Protein AF-A0A2E9R6E8-F1 (afdb_monomer)

Solvent-accessible surface area (backbone atoms only — not comparable to full-atom values): 7746 Å² total; per-residue (Å²): 133,57,71,68,60,50,52,52,42,53,53,53,45,55,60,54,50,73,73,53,78,76,81,82,74,65,83,86,72,73,84,59,91,57,54,76,45,55,70,72,52,52,56,51,43,60,73,76,68,47,39,70,70,55,44,74,80,50,58,68,67,56,31,67,75,64,51,44,46,54,36,36,72,41,80,89,77,51,30,37,33,30,39,29,60,45,94,65,96,79,54,75,76,34,44,21,29,45,36,34,42,32,87,94,48,83,45,74,49,76,43,34,35,47,35,40,63,55,55,52,50,47,50,69,54,46,51,81,74,72,113

Mean predicted aligned error: 8.94 Å

Nearest PDB structures (foldseek):
  4nnd-assembly2_B  TM=5.439E-01  e=3.828E+00  Homo sapiens
  5yje-assembly1_B  TM=6.282E-01  e=8.103E+00  Homo sapiens
  5yje-assembly1_C  TM=5.376E-01  e=9.774E+00  Homo sapiens
  7wzg-assembly1_A  TM=3.671E-01  e=4.915E+00  Streptomyces sp.
  2cr9-assembly1_A  TM=3.385E-01  e=5.929E+00  Homo sapiens

pLDDT: mean 71.44, std 14.68, range [39.06, 93.38]

Radius of gyration: 14.61 Å; Cα contacts (8 Å, |Δi|>4): 190; chains: 1; bounding box: 37×34×41 Å

Secondary structure (DSSP, 8-state):
--HHHHHHHHHHHHHHHHTSPPP---TTS--S--EEE-HHHHHHHHHHT--GGGGGGS-HHHHHHHT-EEEEEETTTTEEEEEEE-S-TT-TTPEEEEEEEETTEEEE--EEEEEHHHHHHHHHHHGGGT-

Foldseek 3Di:
DDPVLLVQLLVLLVVQLVPDDWDDDDPVVPPDPADEDRSVVVSVCSVPPFDPVCQVVDDLVVCVVQLKDWGDQDPVQRKIWIWGFDPPPDDQFTWIWIWIDRPVDTDTDRYTYGGSSSSVSSSVRVVVSVD

Structure (mmCIF, N/CA/C/O backbone):
data_AF-A0A2E9R6E8-F1
#
_entry.id   AF-A0A2E9R6E8-F1
#
loop_
_atom_site.group_PDB
_atom_site.id
_atom_site.type_symbol
_atom_site.label_atom_id
_atom_site.label_alt_id
_atom_site.label_comp_id
_atom_site.label_asym_id
_atom_site.label_entity_id
_atom_site.label_seq_id
_atom_site.pdbx_PDB_ins_code
_atom_site.Cartn_x
_atom_site.Cartn_y
_atom_site.Cartn_z
_atom_site.occupancy
_atom_site.B_iso_or_equiv
_atom_site.auth_seq_id
_atom_site.auth_comp_id
_atom_site.auth_asym_id
_atom_site.auth_atom_id
_atom_site.pdbx_PDB_model_num
ATOM 1 N N . MET A 1 1 ? -5.298 9.639 10.614 1.00 76.25 1 MET A N 1
ATOM 2 C CA . MET A 1 1 ? -3.925 10.166 10.442 1.00 76.25 1 MET A CA 1
ATOM 3 C C . MET A 1 1 ? -4.046 11.646 10.118 1.00 76.25 1 MET A C 1
ATOM 5 O O . MET A 1 1 ? -4.995 11.977 9.425 1.00 76.25 1 MET A O 1
ATOM 9 N N . ASP A 1 2 ? -3.188 12.519 10.650 1.00 82.75 2 ASP A N 1
ATOM 10 C CA . ASP A 1 2 ? -3.193 13.938 10.258 1.00 82.75 2 ASP A CA 1
ATOM 11 C C . ASP A 1 2 ? -2.382 14.181 8.969 1.00 82.75 2 ASP A C 1
ATOM 13 O O . ASP A 1 2 ? -1.531 13.369 8.590 1.00 82.75 2 ASP A O 1
ATOM 17 N N . ASP A 1 3 ? -2.657 15.304 8.301 1.00 81.56 3 ASP A N 1
ATOM 18 C CA . ASP A 1 3 ? -2.058 15.664 7.008 1.00 81.56 3 ASP A CA 1
ATOM 19 C C . ASP A 1 3 ? -0.528 15.824 7.082 1.00 81.56 3 ASP A C 1
ATOM 21 O O . ASP A 1 3 ? 0.184 15.534 6.118 1.00 81.56 3 ASP A O 1
ATOM 25 N N . GLU A 1 4 ? 0.008 16.249 8.231 1.00 86.88 4 GLU A N 1
ATOM 26 C CA . GLU A 1 4 ? 1.450 16.430 8.433 1.00 86.88 4 GLU A CA 1
ATOM 27 C C . GLU A 1 4 ? 2.175 15.076 8.496 1.00 86.88 4 GLU A C 1
ATOM 29 O O . GLU A 1 4 ? 3.242 14.889 7.895 1.00 86.88 4 GLU A O 1
ATOM 34 N N . LYS A 1 5 ? 1.580 14.093 9.181 1.00 87.12 5 LYS A N 1
ATOM 35 C CA . LYS A 1 5 ? 2.076 12.716 9.248 1.00 87.12 5 LYS A CA 1
ATOM 36 C C . LYS A 1 5 ? 2.007 12.042 7.881 1.00 87.12 5 LYS A C 1
ATOM 38 O O . LYS A 1 5 ? 2.997 11.429 7.475 1.00 87.12 5 LYS A O 1
ATOM 43 N N . LEU A 1 6 ? 0.911 12.233 7.144 1.00 86.75 6 LEU A N 1
ATOM 44 C CA . LEU A 1 6 ? 0.768 11.726 5.779 1.00 86.75 6 LEU A CA 1
ATOM 45 C C . LEU A 1 6 ? 1.837 12.320 4.848 1.00 86.75 6 LEU A C 1
ATOM 47 O O . LEU A 1 6 ? 2.558 11.577 4.182 1.00 86.75 6 LEU A O 1
ATOM 51 N N . ALA A 1 7 ? 2.036 13.641 4.864 1.00 88.69 7 ALA A N 1
ATOM 52 C CA . ALA A 1 7 ? 3.062 14.297 4.051 1.00 88.69 7 ALA A CA 1
ATOM 53 C C . ALA A 1 7 ? 4.480 13.762 4.340 1.00 88.69 7 ALA A C 1
ATOM 55 O O . ALA A 1 7 ? 5.270 13.538 3.415 1.00 88.69 7 ALA A O 1
ATOM 56 N N . ARG A 1 8 ? 4.799 13.502 5.616 1.00 90.62 8 ARG A N 1
ATOM 57 C CA . ARG A 1 8 ? 6.076 12.902 6.037 1.00 90.62 8 ARG A CA 1
ATOM 58 C C . ARG A 1 8 ? 6.238 11.462 5.543 1.00 90.62 8 ARG A C 1
ATOM 60 O O . ARG A 1 8 ? 7.319 11.126 5.053 1.00 90.62 8 ARG A O 1
ATOM 67 N N . ILE A 1 9 ? 5.200 10.630 5.642 1.00 90.38 9 ILE A N 1
ATOM 68 C CA . ILE A 1 9 ? 5.190 9.261 5.095 1.00 90.38 9 ILE A CA 1
ATOM 69 C C . ILE A 1 9 ? 5.461 9.302 3.590 1.00 90.38 9 ILE A C 1
ATOM 71 O O . ILE A 1 9 ? 6.394 8.661 3.110 1.00 90.38 9 ILE A O 1
ATOM 75 N N . LEU A 1 10 ? 4.713 10.121 2.850 1.00 90.75 10 LEU A N 1
ATOM 76 C CA . LEU A 1 10 ? 4.836 10.226 1.395 1.00 90.75 10 LEU A CA 1
ATOM 77 C C . LEU A 1 10 ? 6.226 10.713 0.971 1.00 90.75 10 LEU A C 1
ATOM 79 O O . LEU A 1 10 ? 6.791 10.210 0.001 1.00 90.75 10 LEU A O 1
ATOM 83 N N . ALA A 1 11 ? 6.822 11.653 1.711 1.00 91.56 11 ALA A N 1
ATOM 84 C CA . ALA A 1 11 ? 8.197 12.089 1.472 1.00 91.56 11 ALA A CA 1
ATOM 85 C C . ALA A 1 11 ? 9.213 10.947 1.664 1.00 91.56 11 ALA A C 1
ATOM 87 O O . ALA A 1 11 ? 10.086 10.758 0.814 1.00 91.56 11 ALA A O 1
ATOM 88 N N . LYS A 1 12 ? 9.082 10.151 2.735 1.00 93.38 12 LYS A N 1
ATOM 89 C CA . LYS A 1 12 ? 9.936 8.974 2.981 1.00 93.38 12 LYS A CA 1
ATOM 90 C C . LYS A 1 12 ? 9.770 7.915 1.884 1.00 93.38 12 LYS A C 1
ATOM 92 O O . LYS A 1 12 ? 10.770 7.385 1.398 1.00 93.38 12 LYS A O 1
ATOM 97 N N . LEU A 1 13 ? 8.535 7.649 1.457 1.00 90.56 13 LEU A N 1
ATOM 98 C CA . LEU A 1 13 ? 8.241 6.691 0.388 1.00 90.56 13 LEU A CA 1
ATOM 99 C C . LEU A 1 13 ? 8.828 7.128 -0.952 1.00 90.56 13 LEU A C 1
ATOM 101 O O . LEU A 1 13 ? 9.472 6.318 -1.609 1.00 90.56 13 LEU A O 1
ATOM 105 N N . ARG A 1 14 ? 8.706 8.410 -1.32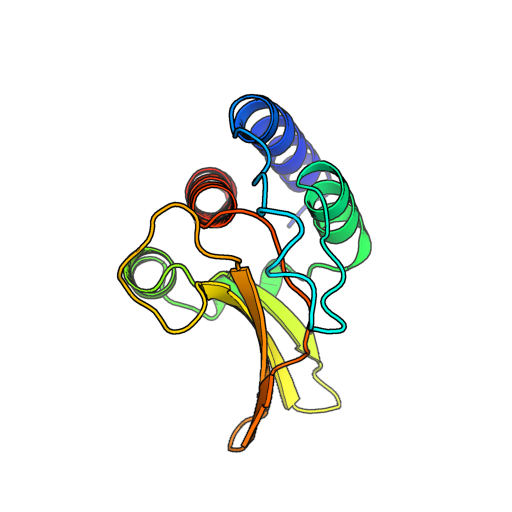6 1.00 90.00 14 ARG A N 1
ATOM 106 C CA . ARG A 1 14 ? 9.324 8.950 -2.553 1.00 90.00 14 ARG A CA 1
ATOM 107 C C . ARG A 1 14 ? 10.830 8.682 -2.602 1.00 90.00 14 ARG A C 1
ATOM 109 O O . ARG A 1 14 ? 11.344 8.278 -3.641 1.00 90.00 14 ARG A O 1
ATOM 116 N N . VAL A 1 15 ? 11.530 8.865 -1.479 1.00 90.50 15 VAL A N 1
ATOM 117 C CA . VAL A 1 15 ? 12.972 8.577 -1.381 1.00 90.50 15 VAL A CA 1
ATOM 118 C C . VAL A 1 15 ? 13.251 7.080 -1.519 1.00 90.50 15 VAL A C 1
A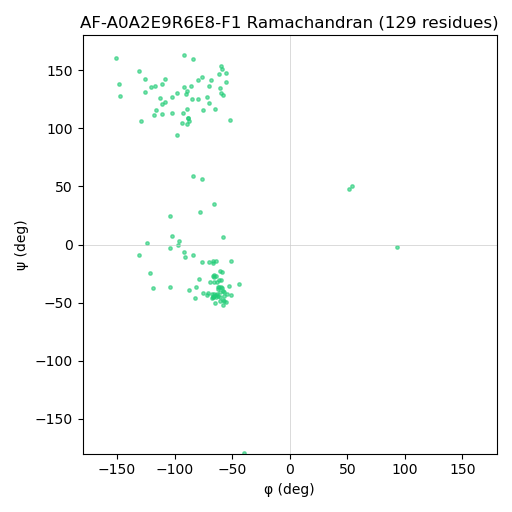TOM 120 O O . VAL A 1 15 ? 14.150 6.698 -2.265 1.00 90.50 15 VAL A O 1
ATOM 123 N N . ARG A 1 16 ? 12.486 6.222 -0.832 1.00 87.50 16 ARG A N 1
ATOM 124 C CA . ARG A 1 16 ? 12.667 4.761 -0.905 1.00 87.50 16 ARG A CA 1
ATOM 125 C C . ARG A 1 16 ? 12.390 4.237 -2.314 1.00 87.50 16 ARG A C 1
ATOM 127 O O . ARG A 1 16 ? 13.208 3.497 -2.853 1.00 87.50 16 ARG A O 1
ATOM 134 N N . PHE A 1 17 ? 11.305 4.676 -2.943 1.00 85.62 17 PHE A N 1
ATOM 135 C CA . PHE A 1 17 ? 10.908 4.233 -4.280 1.00 85.62 17 PHE A CA 1
ATOM 136 C C . PHE A 1 17 ? 11.902 4.653 -5.360 1.00 85.62 17 PHE A C 1
ATOM 138 O O . PHE A 1 17 ? 12.125 3.888 -6.288 1.00 85.62 17 PHE A O 1
ATOM 145 N N . ALA A 1 18 ? 12.574 5.799 -5.212 1.00 83.50 18 ALA A N 1
ATOM 146 C CA . ALA A 1 18 ? 13.625 6.215 -6.144 1.00 83.50 18 ALA A CA 1
ATOM 147 C C . ALA A 1 18 ? 14.807 5.227 -6.219 1.00 83.50 18 ALA A C 1
ATOM 149 O O . ALA A 1 18 ? 15.535 5.219 -7.208 1.00 83.50 18 ALA A O 1
ATOM 150 N N . SER A 1 19 ? 15.008 4.403 -5.182 1.00 81.31 19 SER A N 1
ATOM 151 C CA . SER A 1 19 ? 16.036 3.351 -5.158 1.00 81.31 19 SER A CA 1
ATOM 152 C C . SER A 1 19 ? 15.554 1.983 -5.645 1.00 81.31 19 SER A C 1
ATOM 154 O O . SER A 1 19 ? 16.367 1.068 -5.781 1.00 81.31 19 SER A O 1
ATOM 156 N N . ILE A 1 20 ? 14.255 1.826 -5.909 1.00 77.19 20 ILE A N 1
ATOM 157 C CA . ILE A 1 20 ? 13.682 0.572 -6.392 1.00 77.19 20 ILE A CA 1
ATOM 158 C C . ILE A 1 20 ? 13.736 0.594 -7.915 1.00 77.19 20 ILE A C 1
ATOM 160 O O . ILE A 1 20 ? 13.112 1.434 -8.562 1.00 77.19 20 ILE A O 1
ATOM 164 N N . MET A 1 21 ? 14.505 -0.333 -8.488 1.00 68.62 21 MET A N 1
ATOM 165 C CA . MET A 1 21 ? 14.576 -0.492 -9.938 1.00 68.62 21 MET A CA 1
ATOM 166 C C . MET A 1 21 ? 13.176 -0.822 -10.477 1.00 68.62 21 MET A C 1
ATOM 168 O O . MET A 1 21 ? 12.530 -1.733 -9.948 1.00 68.62 21 MET A O 1
ATOM 172 N N . PRO A 1 22 ? 12.693 -0.116 -11.516 1.00 65.19 22 PRO A N 1
ATOM 173 C CA . PRO A 1 22 ? 11.455 -0.487 -12.184 1.00 65.19 22 PRO A CA 1
ATOM 174 C C . PRO A 1 22 ? 11.528 -1.941 -12.657 1.00 65.19 22 PRO A C 1
ATOM 176 O O . PRO A 1 22 ? 12.563 -2.381 -13.158 1.00 65.19 22 PRO A O 1
ATOM 179 N N . MET A 1 23 ? 10.435 -2.691 -12.514 1.00 63.47 23 MET A N 1
ATOM 180 C CA . MET A 1 23 ? 10.357 -4.023 -13.109 1.00 63.47 23 MET A CA 1
ATOM 181 C C . MET A 1 23 ? 10.390 -3.903 -14.633 1.00 63.47 23 MET A C 1
ATOM 183 O O . MET A 1 23 ? 9.472 -3.351 -15.238 1.00 63.47 23 MET A O 1
ATOM 187 N N . GLU A 1 24 ? 11.427 -4.458 -15.254 1.00 54.44 24 GLU A N 1
ATOM 188 C CA . GLU A 1 24 ? 11.447 -4.713 -16.690 1.00 54.44 24 GLU A CA 1
ATOM 189 C C . GLU A 1 24 ? 10.852 -6.102 -16.935 1.00 54.44 24 GLU A C 1
ATOM 191 O O . GLU A 1 24 ? 11.457 -7.116 -16.593 1.00 54.44 24 GLU A O 1
ATOM 196 N N . LEU A 1 25 ? 9.649 -6.167 -17.506 1.00 53.09 25 LEU A N 1
ATOM 197 C CA . LEU A 1 25 ? 9.114 -7.429 -18.012 1.00 53.09 25 LEU A CA 1
ATOM 198 C C . LEU A 1 25 ? 9.544 -7.615 -19.462 1.00 53.09 25 LEU A C 1
ATOM 200 O O . LEU A 1 25 ? 9.403 -6.713 -20.294 1.00 53.09 25 LEU A O 1
ATOM 204 N N . GLU A 1 26 ? 10.046 -8.806 -19.778 1.00 48.22 26 GLU A N 1
ATOM 205 C CA . GLU A 1 26 ? 10.326 -9.182 -21.157 1.00 48.22 26 GLU A CA 1
ATOM 206 C C . GLU A 1 26 ? 9.035 -9.071 -21.980 1.00 48.22 26 GLU A C 1
ATOM 208 O O . GLU A 1 26 ? 7.993 -9.623 -21.621 1.00 48.22 26 GLU A O 1
ATOM 213 N N . ARG A 1 27 ? 9.106 -8.361 -23.115 1.00 43.44 27 ARG A N 1
ATOM 214 C CA . ARG A 1 27 ? 7.976 -8.054 -24.018 1.00 43.44 27 ARG A CA 1
ATOM 215 C C . ARG A 1 27 ? 7.124 -9.267 -24.441 1.00 43.44 27 ARG A C 1
ATOM 217 O O . ARG A 1 27 ? 6.040 -9.062 -24.973 1.00 43.44 27 ARG A O 1
ATOM 224 N N . GLY A 1 28 ? 7.594 -10.497 -24.225 1.00 47.19 28 GLY A N 1
ATOM 225 C CA . GLY A 1 28 ? 6.875 -11.743 -24.512 1.00 47.19 28 GLY A CA 1
ATOM 226 C C . GLY A 1 28 ? 5.899 -12.223 -23.427 1.00 47.19 28 GLY A C 1
ATOM 227 O O . GLY A 1 28 ? 5.148 -13.149 -23.700 1.00 47.19 28 GLY A O 1
ATOM 228 N N . GLN A 1 29 ? 5.877 -11.625 -22.228 1.00 47.00 29 GLN A N 1
ATOM 229 C CA . GLN A 1 29 ? 4.937 -11.994 -21.147 1.00 47.00 29 GLN A CA 1
ATOM 230 C C . GLN A 1 29 ? 3.691 -11.090 -21.067 1.00 47.00 29 GLN A C 1
ATOM 232 O O . GLN A 1 29 ? 2.804 -11.305 -20.241 1.00 47.00 29 GLN A O 1
ATOM 237 N N . ILE A 1 30 ? 3.590 -10.093 -21.950 1.00 47.62 30 ILE A N 1
ATOM 238 C CA . ILE A 1 30 ? 2.455 -9.164 -22.041 1.00 47.62 30 ILE A CA 1
ATOM 239 C C . ILE A 1 30 ? 1.342 -9.801 -22.896 1.00 47.62 30 ILE A C 1
ATOM 241 O O . ILE A 1 30 ? 0.961 -9.281 -23.938 1.00 47.62 30 ILE A O 1
ATOM 245 N N . GLU A 1 31 ? 0.839 -10.969 -22.494 1.00 45.94 31 GLU A N 1
ATOM 246 C CA . GLU A 1 31 ? -0.384 -11.559 -23.081 1.00 45.94 31 GLU A CA 1
ATOM 247 C C . GLU A 1 31 ? -1.640 -11.243 -22.262 1.00 45.94 31 GLU A C 1
ATOM 249 O O . GLU A 1 31 ? -2.742 -11.686 -22.576 1.00 45.94 31 GLU A O 1
ATOM 254 N N . SER A 1 32 ? -1.502 -10.460 -21.200 1.00 48.00 32 SER A N 1
ATOM 255 C CA . SER A 1 32 ? -2.564 -10.248 -20.233 1.00 48.00 32 SER A CA 1
ATOM 256 C C . SER A 1 32 ? -2.854 -8.760 -20.055 1.00 48.00 32 SER A C 1
ATOM 258 O O . SER A 1 32 ? -1.943 -7.940 -20.110 1.00 48.00 32 SER A O 1
ATOM 260 N N . ASN A 1 33 ? -4.136 -8.412 -19.894 1.00 48.66 33 ASN A N 1
ATOM 261 C CA . ASN A 1 33 ? -4.697 -7.051 -19.777 1.00 48.66 33 ASN A CA 1
ATOM 262 C C . ASN A 1 33 ? -4.253 -6.301 -18.501 1.00 48.66 33 ASN A C 1
ATOM 264 O O . ASN A 1 33 ? -5.024 -5.578 -17.874 1.00 48.66 33 ASN A O 1
ATOM 268 N N . HIS A 1 34 ? -3.024 -6.522 -18.066 1.00 51.56 34 HIS A N 1
ATOM 269 C CA . HIS A 1 34 ? -2.487 -6.067 -16.807 1.00 51.56 34 HIS A CA 1
ATOM 270 C C . HIS A 1 34 ? -1.902 -4.673 -16.988 1.00 51.56 34 HIS A C 1
ATOM 272 O O . HIS A 1 34 ? -0.887 -4.470 -17.656 1.00 51.56 34 HIS A O 1
ATOM 278 N N . HIS A 1 35 ? -2.592 -3.691 -16.415 1.00 53.22 35 HIS A N 1
ATOM 279 C CA . HIS A 1 35 ? -2.117 -2.319 -16.357 1.00 53.22 35 HIS A CA 1
ATOM 280 C C . HIS A 1 35 ? -1.028 -2.215 -15.289 1.00 53.22 35 HIS A C 1
ATOM 282 O O . HIS A 1 35 ? -1.303 -2.417 -14.107 1.00 53.22 35 HIS A O 1
ATOM 288 N N . PHE A 1 36 ? 0.196 -1.901 -15.718 1.00 59.84 36 PHE A N 1
ATOM 289 C CA . PHE A 1 36 ? 1.317 -1.636 -14.822 1.00 59.84 36 PHE A CA 1
ATOM 290 C C . PHE A 1 36 ? 1.227 -0.222 -14.264 1.00 59.84 36 PHE A C 1
ATOM 292 O O . PHE A 1 36 ? 1.174 0.754 -15.018 1.00 59.84 36 PHE A O 1
ATOM 299 N N . VAL A 1 37 ? 1.240 -0.123 -12.939 1.00 64.06 37 VAL A N 1
ATOM 300 C CA . VAL A 1 37 ? 1.256 1.145 -12.210 1.00 64.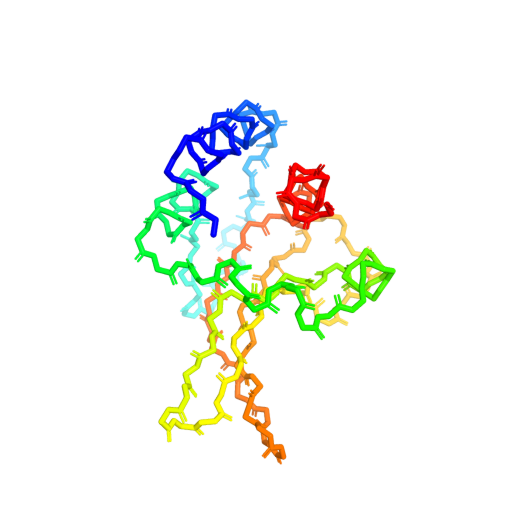06 37 VAL A CA 1
ATOM 301 C C . VAL A 1 37 ? 2.685 1.394 -11.713 1.00 64.06 37 VAL A C 1
ATOM 303 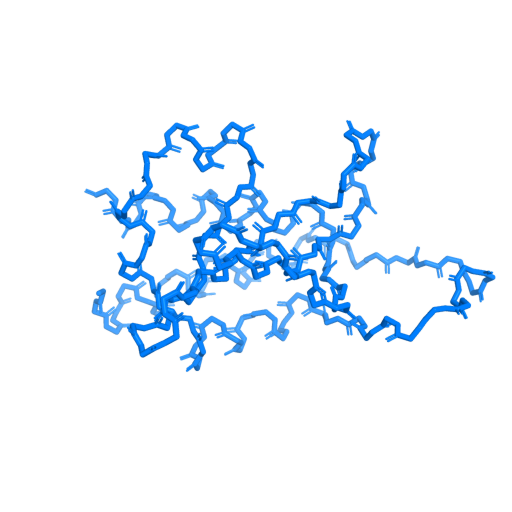O O . VAL A 1 37 ? 3.167 0.632 -10.879 1.00 64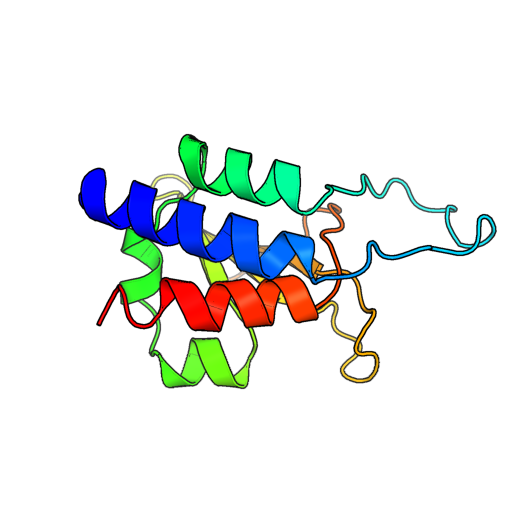.06 37 VAL A O 1
ATOM 306 N N . PRO A 1 38 ? 3.392 2.419 -12.215 1.00 67.12 38 PRO A N 1
ATOM 307 C CA . PRO A 1 38 ? 4.713 2.792 -11.714 1.00 67.12 38 PRO A CA 1
ATOM 308 C C . PRO A 1 38 ? 4.707 3.169 -10.217 1.00 67.12 38 PRO A C 1
ATOM 310 O O . PRO A 1 38 ? 3.683 3.663 -9.729 1.00 67.12 38 PRO A O 1
ATOM 313 N N . PRO A 1 39 ? 5.828 3.020 -9.478 1.00 73.38 39 PRO A N 1
ATOM 314 C CA . PRO A 1 39 ? 5.900 3.379 -8.055 1.00 73.38 39 PRO A CA 1
ATOM 315 C C . PRO A 1 39 ? 5.442 4.815 -7.746 1.00 73.38 39 PRO A C 1
ATOM 317 O O . PRO A 1 39 ? 4.797 5.075 -6.732 1.00 73.38 39 PRO A O 1
ATOM 320 N N . GLU A 1 40 ? 5.717 5.767 -8.635 1.00 70.25 40 GLU A N 1
ATOM 321 C CA . GLU A 1 40 ? 5.292 7.162 -8.503 1.00 70.25 40 GLU A CA 1
ATOM 322 C C . GLU A 1 40 ? 3.769 7.351 -8.564 1.00 70.25 40 GLU A C 1
ATOM 324 O O . GLU A 1 40 ? 3.245 8.304 -7.986 1.00 70.25 40 GLU A O 1
ATOM 329 N N . HIS A 1 41 ? 3.043 6.454 -9.231 1.00 73.88 41 HIS A N 1
ATOM 330 C CA . HIS A 1 41 ? 1.582 6.471 -9.246 1.00 73.88 41 HIS A CA 1
ATOM 331 C C . HIS A 1 41 ? 1.003 5.879 -7.959 1.00 73.88 41 HIS A C 1
ATOM 333 O O . HIS A 1 41 ? -0.027 6.367 -7.503 1.00 73.88 41 HIS A O 1
ATOM 339 N N . ILE A 1 42 ? 1.697 4.934 -7.314 1.00 76.06 42 ILE A N 1
ATOM 340 C CA . ILE A 1 42 ? 1.321 4.442 -5.978 1.00 76.06 42 ILE A CA 1
ATOM 341 C C . ILE A 1 42 ? 1.349 5.593 -4.969 1.00 76.06 42 ILE A C 1
ATOM 343 O O . ILE A 1 42 ? 0.421 5.732 -4.184 1.00 76.06 42 ILE A O 1
ATOM 347 N N . ILE A 1 43 ? 2.347 6.484 -5.038 1.00 79.94 43 ILE A N 1
ATOM 348 C CA . ILE A 1 43 ? 2.387 7.688 -4.187 1.00 79.94 43 ILE A CA 1
ATOM 349 C C . ILE A 1 43 ? 1.135 8.555 -4.366 1.00 79.94 43 ILE A C 1
ATOM 351 O O . ILE A 1 43 ? 0.609 9.059 -3.382 1.00 79.94 43 ILE A O 1
ATOM 355 N N . ARG A 1 44 ? 0.647 8.720 -5.603 1.00 78.50 44 ARG A N 1
ATOM 356 C CA . ARG A 1 44 ? -0.582 9.487 -5.864 1.00 78.50 44 ARG A CA 1
ATOM 357 C C . ARG A 1 44 ? -1.814 8.782 -5.309 1.00 78.50 44 ARG A C 1
ATOM 359 O O . ARG A 1 44 ? -2.636 9.432 -4.684 1.00 78.50 44 ARG A O 1
ATOM 366 N N . MET A 1 45 ? -1.904 7.464 -5.480 1.00 77.19 45 MET A N 1
ATOM 367 C CA . MET A 1 45 ? -2.998 6.669 -4.911 1.00 77.19 45 MET A CA 1
ATOM 368 C C . MET A 1 45 ? -3.010 6.738 -3.379 1.00 77.19 45 MET A C 1
ATOM 370 O O . MET A 1 45 ? -4.075 6.820 -2.779 1.00 77.19 45 MET A O 1
ATOM 374 N N . LEU A 1 46 ? -1.833 6.767 -2.745 1.00 79.31 46 LEU A N 1
ATOM 375 C CA . LEU A 1 46 ? -1.704 6.964 -1.300 1.00 79.31 46 LEU A CA 1
ATOM 376 C C . LEU A 1 46 ? -2.198 8.345 -0.833 1.00 79.31 46 LEU A C 1
ATOM 378 O O . LEU A 1 46 ? -2.592 8.485 0.320 1.00 79.31 46 LEU A O 1
ATOM 382 N N . GLU A 1 47 ? -2.156 9.360 -1.701 1.00 79.44 47 GLU A N 1
ATOM 383 C CA . GLU A 1 47 ? -2.641 10.715 -1.410 1.00 79.44 47 GLU A CA 1
ATOM 384 C C . GLU A 1 47 ? -4.162 10.853 -1.563 1.00 79.44 47 GLU A C 1
ATOM 386 O O . GLU A 1 47 ? -4.766 11.606 -0.800 1.00 79.44 47 GLU A O 1
ATOM 391 N N . SER A 1 48 ? -4.778 10.177 -2.541 1.00 73.69 48 SER A N 1
ATOM 392 C CA . SER A 1 48 ? -6.197 10.366 -2.885 1.00 73.69 48 SER A CA 1
ATOM 393 C C . SER A 1 48 ? -7.135 9.265 -2.408 1.00 73.69 48 SER A C 1
ATOM 395 O O . SER A 1 48 ? -8.270 9.566 -2.047 1.00 73.69 48 SER A O 1
ATOM 397 N N . ASP A 1 49 ? -6.685 8.011 -2.428 1.00 71.12 49 ASP A N 1
ATOM 398 C CA . ASP A 1 49 ? -7.586 6.852 -2.455 1.00 71.12 49 ASP A CA 1
ATOM 399 C C . ASP A 1 49 ? -7.347 5.867 -1.303 1.00 71.12 49 ASP A C 1
ATOM 401 O O . ASP A 1 49 ? -8.003 4.834 -1.236 1.00 71.12 49 ASP A O 1
ATOM 405 N N . PHE A 1 50 ? -6.404 6.150 -0.402 1.00 75.75 50 PHE A N 1
ATOM 406 C CA . PHE A 1 50 ? -6.022 5.240 0.678 1.00 75.75 50 PHE A CA 1
ATOM 407 C C . PHE A 1 50 ? -6.621 5.641 2.020 1.00 75.75 50 PHE A C 1
ATOM 409 O O . PHE A 1 50 ? -6.390 6.744 2.521 1.00 75.75 50 PHE A O 1
ATOM 416 N N . ASP A 1 51 ? -7.292 4.692 2.661 1.00 78.94 51 ASP A N 1
ATOM 417 C CA . ASP A 1 51 ? -7.728 4.815 4.042 1.00 78.94 51 ASP A CA 1
ATOM 418 C C . ASP A 1 51 ? -6.749 4.107 4.988 1.00 78.94 51 ASP A C 1
ATOM 420 O O . ASP A 1 51 ? -6.840 2.913 5.285 1.00 78.94 51 ASP A O 1
ATOM 424 N N . PHE A 1 52 ? -5.806 4.882 5.523 1.00 78.12 52 PHE A N 1
ATOM 425 C CA . PHE A 1 52 ? -4.836 4.388 6.501 1.00 78.12 52 PHE A CA 1
ATOM 426 C C . PHE A 1 52 ? -5.455 3.988 7.847 1.00 78.12 52 PHE A C 1
ATOM 428 O O . PHE A 1 52 ? -4.776 3.345 8.651 1.00 78.12 52 PHE A O 1
ATOM 435 N N . SER A 1 53 ? -6.706 4.365 8.141 1.00 78.94 53 SER A N 1
ATOM 436 C CA . SER A 1 53 ? -7.353 3.981 9.402 1.00 78.94 53 SER A CA 1
ATOM 437 C C . SER A 1 53 ? -7.521 2.460 9.508 1.00 78.94 53 SER A C 1
ATOM 439 O O . SER A 1 53 ? -7.346 1.884 10.586 1.00 78.94 53 SER A O 1
ATOM 441 N N . VAL A 1 54 ? -7.718 1.796 8.368 1.00 80.62 54 VAL A N 1
ATOM 442 C CA . VAL A 1 54 ? -7.927 0.349 8.246 1.00 80.62 54 VAL A CA 1
ATOM 443 C C . VAL A 1 54 ? -6.685 -0.450 8.642 1.00 80.62 54 VAL A C 1
ATOM 445 O O . VAL A 1 54 ? -6.795 -1.568 9.143 1.00 80.62 54 VAL A O 1
ATOM 448 N N . MET A 1 55 ? -5.486 0.126 8.514 1.00 81.69 55 MET A N 1
ATOM 449 C CA . MET A 1 55 ? -4.249 -0.535 8.945 1.00 81.69 55 MET A CA 1
ATOM 450 C C . MET A 1 55 ? -4.241 -0.867 10.439 1.00 81.69 55 MET A C 1
ATOM 452 O O . MET A 1 55 ? -3.673 -1.884 10.830 1.00 81.69 55 MET A O 1
ATOM 456 N N . SER A 1 56 ? -4.918 -0.065 11.266 1.00 81.94 56 SER A N 1
ATOM 457 C CA . SER A 1 56 ? -5.036 -0.320 12.708 1.00 81.94 56 SER A CA 1
ATOM 458 C C . SER A 1 56 ? -5.914 -1.532 13.053 1.00 81.94 56 SER A C 1
ATOM 460 O O . SER A 1 56 ? -5.840 -2.044 14.170 1.00 81.94 56 SER A O 1
ATOM 462 N N . MET A 1 57 ? -6.710 -2.032 12.099 1.00 80.44 57 MET A N 1
ATOM 463 C CA . MET A 1 57 ? -7.543 -3.228 12.274 1.00 80.44 57 MET A CA 1
ATOM 464 C C . MET A 1 57 ? -6.728 -4.528 12.216 1.00 80.44 57 MET A C 1
ATOM 466 O O . MET A 1 57 ? -7.211 -5.583 12.630 1.00 80.44 57 MET A O 1
ATOM 470 N N . PHE A 1 58 ? -5.490 -4.464 11.716 1.00 82.88 58 PHE A N 1
ATOM 471 C CA . PHE A 1 58 ? -4.627 -5.622 11.525 1.00 82.88 58 P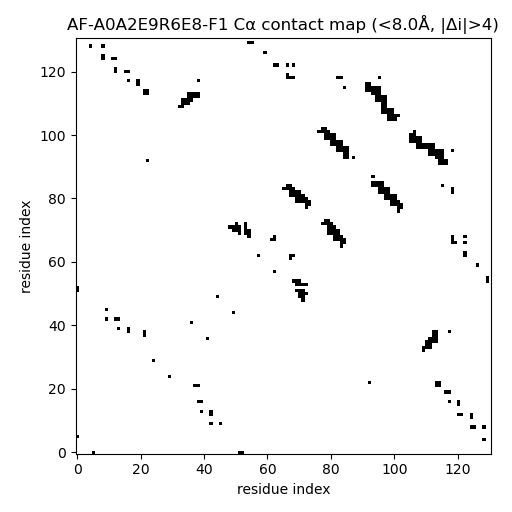HE A CA 1
ATOM 472 C C . PHE A 1 58 ? -3.449 -5.602 12.501 1.00 82.88 58 PHE A C 1
ATOM 474 O O . PHE A 1 58 ? -2.812 -4.567 12.695 1.00 82.88 58 PHE A O 1
ATOM 481 N N . PRO A 1 59 ? -3.081 -6.752 13.096 1.00 86.75 59 PRO A N 1
ATOM 482 C CA . PRO A 1 59 ? -1.871 -6.830 13.899 1.00 86.75 59 PRO A CA 1
ATOM 483 C C . PRO A 1 59 ? -0.633 -6.487 13.063 1.00 86.75 59 PRO A C 1
ATOM 485 O O . PRO A 1 59 ? -0.428 -7.056 11.992 1.00 86.75 59 PRO A O 1
ATOM 488 N N . VAL A 1 60 ? 0.258 -5.653 13.599 1.00 87.50 60 VAL A N 1
ATOM 489 C CA . VAL A 1 60 ? 1.531 -5.273 12.952 1.00 87.50 60 VAL A CA 1
ATOM 490 C C . VAL A 1 60 ? 2.323 -6.499 12.486 1.00 87.50 60 VAL A C 1
ATOM 492 O O . VAL A 1 60 ? 2.783 -6.564 11.347 1.00 87.50 60 VAL A O 1
ATOM 495 N N . ARG A 1 61 ? 2.401 -7.536 13.334 1.00 86.81 61 ARG A N 1
ATOM 496 C CA . ARG A 1 61 ? 3.060 -8.805 12.984 1.00 86.81 61 ARG A CA 1
ATOM 497 C C . ARG A 1 61 ? 2.427 -9.490 11.773 1.00 86.81 61 ARG A C 1
ATOM 499 O O . ARG A 1 61 ? 3.151 -10.089 10.990 1.00 86.81 61 ARG A O 1
ATOM 506 N N . PHE A 1 62 ? 1.104 -9.416 11.627 1.00 85.31 62 PHE A N 1
ATOM 507 C CA . PHE A 1 62 ? 0.397 -10.016 10.497 1.00 85.31 62 PHE A CA 1
ATOM 508 C C . PHE A 1 62 ? 0.744 -9.298 9.188 1.00 85.31 62 PHE A C 1
ATOM 510 O O . PHE A 1 62 ? 1.086 -9.969 8.215 1.00 85.31 62 PHE A O 1
ATOM 517 N N . ILE A 1 63 ? 0.725 -7.959 9.195 1.00 86.62 63 ILE A N 1
ATOM 518 C CA . ILE A 1 63 ? 1.111 -7.112 8.052 1.00 86.62 63 ILE A CA 1
ATOM 519 C C . ILE A 1 63 ? 2.534 -7.454 7.593 1.00 86.62 63 ILE A C 1
ATOM 521 O O . ILE A 1 63 ? 2.756 -7.727 6.416 1.00 86.62 63 ILE A O 1
ATOM 525 N N . GLN A 1 64 ? 3.486 -7.510 8.529 1.00 85.25 64 GLN A N 1
ATOM 526 C CA . GLN A 1 64 ? 4.895 -7.787 8.228 1.00 85.25 64 GLN A CA 1
ATOM 527 C C . GLN A 1 64 ? 5.130 -9.210 7.708 1.00 85.25 64 GLN A C 1
ATOM 529 O O . GLN A 1 64 ? 5.857 -9.394 6.739 1.00 85.25 64 GLN A O 1
ATOM 534 N N . GLN A 1 65 ? 4.532 -10.222 8.345 1.00 84.31 65 GLN A N 1
ATOM 535 C CA . GLN A 1 65 ? 4.765 -11.626 7.986 1.00 84.31 65 GLN A CA 1
ATOM 536 C C . GLN A 1 65 ? 4.177 -12.003 6.626 1.00 84.31 65 GLN A C 1
ATOM 538 O O . GLN A 1 65 ? 4.731 -12.867 5.953 1.00 84.31 65 GLN A O 1
ATOM 543 N N . ASN A 1 66 ? 3.061 -11.382 6.242 1.00 80.56 66 ASN A N 1
ATOM 544 C CA . ASN A 1 66 ? 2.347 -11.724 5.013 1.00 80.56 66 ASN A CA 1
ATOM 545 C C . ASN A 1 66 ? 2.564 -10.703 3.889 1.00 80.56 66 ASN A C 1
ATOM 547 O O . ASN A 1 66 ? 2.061 -10.917 2.792 1.00 80.56 66 ASN A O 1
ATOM 551 N N . LEU A 1 67 ? 3.299 -9.615 4.153 1.00 82.19 67 LEU A N 1
ATOM 552 C CA . LEU A 1 67 ? 3.463 -8.481 3.240 1.00 82.19 67 LEU A CA 1
ATOM 553 C C . LEU A 1 67 ? 2.111 -7.948 2.736 1.00 82.19 67 LEU A C 1
ATOM 555 O O . LEU A 1 67 ? 1.914 -7.747 1.544 1.00 82.19 67 LEU A O 1
ATOM 559 N N . VAL A 1 68 ? 1.165 -7.743 3.655 1.00 82.25 68 VAL A N 1
ATOM 560 C CA . VAL A 1 68 ? -0.205 -7.312 3.334 1.00 82.25 68 VAL A CA 1
ATOM 561 C C . VAL A 1 68 ? -0.422 -5.888 3.818 1.00 82.25 68 VAL A C 1
ATOM 563 O O . VAL A 1 68 ? -0.343 -5.642 5.019 1.00 82.25 68 VAL A O 1
ATOM 566 N N . ILE A 1 69 ? -0.767 -4.965 2.922 1.00 83.31 69 ILE A N 1
ATOM 567 C CA . ILE A 1 69 ? -1.179 -3.604 3.293 1.00 83.31 69 ILE A CA 1
ATOM 568 C C . ILE A 1 69 ? -2.671 -3.447 2.997 1.00 83.31 69 ILE A C 1
ATOM 570 O O . ILE A 1 69 ? -3.039 -3.447 1.825 1.00 83.31 69 ILE A O 1
ATOM 574 N N . PRO A 1 70 ? -3.542 -3.301 4.007 1.00 80.88 70 PRO A N 1
ATOM 575 C CA . PRO A 1 70 ? -4.929 -2.925 3.768 1.00 80.88 70 PRO A CA 1
ATOM 576 C C . PRO A 1 70 ? -4.997 -1.468 3.299 1.00 80.88 70 PRO A C 1
ATOM 578 O O . PRO A 1 70 ? -4.291 -0.611 3.833 1.00 80.88 70 PRO A O 1
ATOM 581 N N . ILE A 1 71 ? -5.815 -1.210 2.279 1.00 77.50 71 ILE A N 1
ATOM 582 C CA . ILE A 1 71 ? -5.791 0.057 1.535 1.00 77.50 71 ILE A CA 1
ATOM 583 C C . ILE A 1 71 ? -7.102 0.828 1.612 1.00 77.50 71 ILE A C 1
ATOM 585 O O . ILE A 1 71 ? -7.080 2.050 1.691 1.00 77.50 71 ILE A O 1
ATOM 589 N N . ILE A 1 72 ? -8.236 0.128 1.586 1.00 76.19 72 ILE A N 1
ATOM 590 C CA . ILE A 1 72 ? -9.579 0.715 1.605 1.00 76.19 72 ILE A CA 1
ATOM 591 C C . ILE A 1 72 ? -10.498 -0.254 2.335 1.00 76.19 72 ILE A C 1
ATOM 593 O O . ILE A 1 72 ? -10.434 -1.462 2.088 1.00 76.19 72 ILE A O 1
ATOM 597 N N . PHE A 1 73 ? -11.372 0.282 3.178 1.00 69.06 73 PHE A N 1
ATOM 598 C CA . PHE A 1 73 ? -12.537 -0.430 3.675 1.00 69.06 73 PHE A CA 1
ATOM 599 C C . PHE A 1 73 ? -13.794 0.281 3.174 1.00 69.06 73 PHE A C 1
ATOM 601 O O . PHE A 1 73 ? -14.020 1.446 3.488 1.00 69.06 73 PHE A O 1
ATOM 608 N N . ASP A 1 74 ? -14.577 -0.411 2.352 1.00 74.44 74 ASP A N 1
ATOM 609 C CA . ASP A 1 74 ? -15.896 0.045 1.926 1.00 74.44 74 ASP A CA 1
ATOM 610 C C . ASP A 1 74 ? -16.927 -0.469 2.936 1.00 74.44 74 ASP A C 1
ATOM 612 O O . ASP A 1 74 ? -17.263 -1.659 2.950 1.00 74.44 74 ASP A O 1
ATOM 616 N N . GLU A 1 75 ? -17.396 0.433 3.800 1.00 68.88 75 GLU A N 1
ATOM 617 C CA . GLU A 1 75 ? -18.394 0.133 4.831 1.00 68.88 75 GLU A CA 1
ATOM 618 C C . GLU A 1 75 ? -19.764 -0.244 4.244 1.00 68.88 75 GLU A C 1
ATOM 620 O O . GLU A 1 75 ? -20.510 -0.995 4.876 1.00 68.88 75 GLU A O 1
ATOM 625 N N . GLU A 1 76 ? -20.117 0.255 3.051 1.00 74.56 76 GLU A N 1
ATOM 626 C CA . GLU A 1 76 ? -21.411 -0.028 2.418 1.00 74.56 76 GLU A CA 1
ATOM 627 C C . GLU A 1 76 ? -21.440 -1.443 1.836 1.00 74.56 76 GLU A C 1
ATOM 629 O O . GLU A 1 76 ? -22.436 -2.165 1.967 1.00 74.56 76 GLU A O 1
ATOM 634 N N . GLU A 1 77 ? -20.342 -1.859 1.201 1.00 67.19 77 GLU A N 1
ATOM 635 C CA . GLU A 1 77 ? -20.235 -3.182 0.584 1.00 67.19 77 GLU A CA 1
ATOM 636 C C . GLU A 1 77 ? -19.675 -4.275 1.507 1.00 67.19 77 GLU A C 1
ATOM 638 O O . GLU A 1 77 ? -19.762 -5.463 1.150 1.00 67.19 77 GLU A O 1
ATOM 643 N N . ASP A 1 78 ? -19.151 -3.883 2.674 1.00 70.06 78 ASP A N 1
ATOM 644 C CA . ASP A 1 78 ? -18.390 -4.714 3.616 1.00 70.06 78 ASP A CA 1
ATOM 645 C C . ASP A 1 78 ? -17.198 -5.395 2.918 1.00 70.06 78 ASP A C 1
ATOM 647 O O . ASP A 1 78 ? -17.020 -6.623 2.931 1.00 70.06 78 ASP A O 1
ATOM 651 N N . THR A 1 79 ? -16.414 -4.579 2.202 1.00 71.62 79 THR A N 1
ATOM 652 C CA . THR A 1 79 ? -15.254 -5.040 1.428 1.00 71.62 79 THR A CA 1
ATOM 653 C C . THR A 1 79 ? -13.966 -4.377 1.890 1.00 71.62 79 THR A C 1
ATOM 655 O O . THR A 1 79 ? -13.888 -3.170 2.095 1.00 71.62 79 THR A O 1
ATOM 658 N N . LEU A 1 80 ? -12.92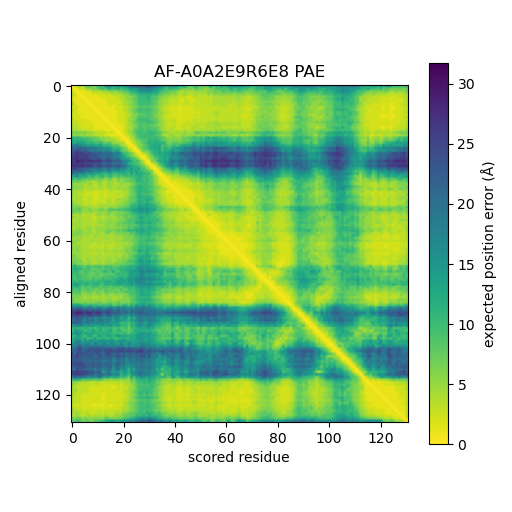6 -5.193 2.031 1.00 74.94 80 LEU A N 1
ATOM 659 C CA . LEU A 1 80 ? -11.571 -4.775 2.331 1.00 74.94 80 LEU A CA 1
ATOM 660 C C . LEU A 1 80 ? -10.707 -4.961 1.090 1.00 74.94 80 LEU A C 1
ATOM 662 O O . LEU A 1 80 ? -10.548 -6.076 0.599 1.00 74.94 80 LEU A O 1
ATOM 666 N N . SER A 1 81 ? -10.080 -3.893 0.628 1.00 77.06 81 SER A N 1
ATOM 667 C CA . SER A 1 81 ? -9.021 -3.998 -0.370 1.00 77.06 81 SER A CA 1
ATOM 668 C C . SER A 1 81 ? -7.672 -4.110 0.328 1.00 77.06 81 SER A C 1
ATOM 670 O O . SER A 1 81 ? -7.385 -3.360 1.266 1.00 77.06 81 SER A O 1
ATOM 672 N N . VAL A 1 82 ? -6.827 -5.024 -0.139 1.00 78.06 82 VAL A N 1
ATOM 673 C CA . VAL A 1 82 ? -5.452 -5.187 0.338 1.00 78.06 82 VAL A CA 1
ATOM 674 C C . VAL A 1 82 ? -4.481 -5.253 -0.835 1.00 78.06 82 VAL A C 1
ATOM 676 O O . VAL A 1 82 ? -4.820 -5.738 -1.911 1.00 78.06 82 VAL A O 1
ATOM 679 N N . LEU A 1 83 ? -3.258 -4.786 -0.622 1.00 79.00 83 LEU A N 1
ATOM 680 C CA . LEU A 1 83 ? -2.126 -5.047 -1.503 1.00 79.00 83 LEU A CA 1
ATOM 681 C C . LEU A 1 83 ? -1.308 -6.190 -0.920 1.00 79.00 83 LEU A C 1
ATOM 683 O O . LEU A 1 83 ? -0.945 -6.144 0.257 1.00 79.00 83 LEU A O 1
ATOM 687 N N . MET A 1 84 ? -0.994 -7.179 -1.750 1.00 77.38 84 MET A N 1
ATOM 688 C CA . MET A 1 84 ? -0.140 -8.302 -1.374 1.00 77.38 84 MET A CA 1
ATOM 689 C C . MET A 1 84 ? 0.618 -8.865 -2.586 1.00 77.38 84 MET A C 1
ATOM 691 O O . MET A 1 84 ? 0.232 -8.598 -3.728 1.00 77.38 84 MET A O 1
ATOM 695 N N . PRO A 1 85 ? 1.720 -9.609 -2.382 1.00 73.75 85 PRO A N 1
ATOM 696 C CA . PRO A 1 85 ? 2.416 -10.278 -3.476 1.00 73.75 85 PRO A CA 1
ATOM 697 C C . PRO A 1 85 ? 1.505 -11.297 -4.172 1.00 73.75 85 PRO A C 1
ATOM 699 O O . PRO A 1 85 ? 0.685 -11.944 -3.513 1.00 73.75 85 PRO A O 1
ATOM 702 N N . SER A 1 86 ? 1.673 -11.483 -5.487 1.00 68.56 86 SER A N 1
ATOM 703 C CA . SER A 1 86 ? 1.012 -12.590 -6.193 1.00 68.56 86 SER A CA 1
ATOM 704 C C . SER A 1 86 ? 1.373 -13.930 -5.532 1.00 68.56 86 SER A C 1
ATOM 706 O O . SER A 1 86 ? 2.475 -14.085 -5.018 1.00 68.56 86 SER A O 1
ATOM 708 N N . HIS A 1 87 ? 0.466 -14.911 -5.535 1.00 57.50 87 HIS A N 1
ATOM 709 C CA . HIS A 1 87 ? 0.593 -16.189 -4.809 1.00 57.50 87 HIS A CA 1
ATOM 710 C C . HIS A 1 87 ? 1.823 -17.075 -5.135 1.00 57.50 87 HIS A C 1
ATOM 712 O O . HIS A 1 87 ? 1.909 -18.201 -4.634 1.00 57.50 87 HIS A O 1
ATOM 718 N N . SER A 1 88 ? 2.783 -16.625 -5.944 1.00 52.59 88 SER A N 1
ATOM 719 C CA . SER A 1 88 ? 4.055 -17.322 -6.111 1.00 52.59 88 SER A CA 1
ATOM 720 C C . SER A 1 88 ? 5.033 -16.826 -5.030 1.00 52.59 88 SER A C 1
ATOM 722 O O . SER A 1 88 ? 5.520 -15.714 -5.004 1.00 52.59 88 SER A O 1
ATOM 724 N N . TYR A 1 89 ? 5.317 -17.637 -4.019 1.00 46.88 89 TYR A N 1
ATOM 725 C CA . TYR A 1 89 ? 6.158 -17.210 -2.887 1.00 46.88 89 TYR A CA 1
ATOM 726 C C . TYR A 1 89 ? 7.673 -17.209 -3.205 1.00 46.88 89 TYR A C 1
ATOM 728 O O . TYR A 1 89 ? 8.492 -17.458 -2.315 1.00 46.88 89 TYR A O 1
ATOM 736 N N . HIS A 1 90 ? 8.086 -17.016 -4.466 1.00 48.91 90 HIS A N 1
ATOM 737 C CA . HIS A 1 90 ? 9.435 -17.410 -4.899 1.00 48.91 90 HIS A CA 1
ATOM 738 C C . HIS A 1 90 ? 10.257 -16.367 -5.667 1.00 48.91 90 HIS A C 1
ATOM 740 O O . HIS A 1 90 ? 11.458 -16.602 -5.816 1.00 48.91 90 HIS A O 1
ATOM 746 N N . ASN A 1 91 ? 9.713 -15.219 -6.086 1.00 53.03 91 ASN A N 1
ATOM 747 C CA . ASN A 1 91 ? 10.515 -14.185 -6.753 1.00 53.03 91 ASN A CA 1
ATOM 748 C C . ASN A 1 91 ? 10.420 -12.797 -6.094 1.00 53.03 91 ASN A C 1
ATOM 750 O O . ASN A 1 91 ? 9.352 -12.239 -5.870 1.00 53.03 91 ASN A O 1
ATOM 754 N N . VAL A 1 92 ? 11.584 -12.181 -5.863 1.00 51.69 92 VAL A N 1
ATOM 755 C CA . VAL A 1 92 ? 11.717 -10.798 -5.352 1.00 51.69 92 VAL A CA 1
ATOM 756 C C . VAL A 1 92 ? 11.213 -9.760 -6.377 1.00 51.69 92 VAL A C 1
ATOM 758 O O . VAL A 1 92 ? 10.913 -8.622 -6.030 1.00 51.69 92 VAL A O 1
ATOM 761 N N . ASN A 1 93 ? 11.061 -10.174 -7.639 1.00 57.03 93 ASN A N 1
ATOM 762 C CA . ASN A 1 93 ? 10.541 -9.373 -8.750 1.00 57.03 93 ASN A CA 1
ATOM 763 C C . ASN A 1 93 ? 9.095 -9.731 -9.115 1.00 57.03 93 ASN A C 1
ATOM 765 O O . ASN A 1 93 ? 8.693 -9.574 -10.269 1.00 57.03 93 ASN A O 1
ATOM 769 N N . GLU A 1 94 ? 8.326 -10.279 -8.177 1.00 60.09 94 GLU A N 1
ATOM 770 C CA . GLU A 1 94 ? 6.924 -10.563 -8.449 1.00 60.09 94 GLU A CA 1
ATOM 771 C C . GLU A 1 94 ? 6.067 -9.305 -8.419 1.00 60.09 94 GLU A C 1
ATOM 773 O O . GLU A 1 94 ? 6.317 -8.401 -7.614 1.00 60.09 94 GLU A O 1
ATOM 778 N N . PRO A 1 95 ? 5.056 -9.243 -9.300 1.00 64.38 95 PRO A N 1
ATOM 779 C CA . PRO A 1 95 ? 4.097 -8.166 -9.264 1.00 64.38 95 PRO A CA 1
ATOM 780 C C . PRO A 1 95 ? 3.238 -8.278 -8.004 1.00 64.38 95 PRO A C 1
ATOM 782 O O . PRO A 1 95 ? 2.816 -9.360 -7.585 1.00 64.38 95 PRO A O 1
ATOM 785 N N . ILE A 1 96 ? 2.940 -7.125 -7.433 1.00 65.81 96 ILE A N 1
ATOM 786 C CA . ILE A 1 96 ? 1.964 -6.967 -6.363 1.00 65.81 96 ILE A CA 1
ATOM 787 C C . ILE A 1 96 ? 0.558 -6.963 -6.986 1.00 65.81 96 ILE A C 1
ATOM 789 O O . ILE A 1 96 ? 0.355 -6.380 -8.051 1.00 65.81 96 ILE A O 1
ATOM 793 N N . GLN A 1 97 ? -0.429 -7.580 -6.338 1.00 65.69 97 GLN A N 1
ATOM 794 C CA . GLN A 1 97 ? -1.825 -7.590 -6.792 1.00 65.69 97 GLN A CA 1
ATOM 795 C C . GLN A 1 97 ? -2.718 -6.876 -5.762 1.00 65.69 97 GLN A C 1
ATOM 797 O O . GLN A 1 97 ? -2.537 -7.087 -4.558 1.00 65.69 97 GLN A O 1
ATOM 802 N N . PRO A 1 98 ? -3.669 -6.016 -6.185 1.00 63.06 98 PRO A N 1
ATOM 803 C CA . PRO A 1 98 ? -4.777 -5.660 -5.326 1.00 63.06 98 PRO A CA 1
ATOM 804 C C . PRO A 1 98 ? -5.691 -6.867 -5.231 1.00 63.06 98 PRO A C 1
ATOM 806 O O . PRO A 1 98 ? -6.181 -7.402 -6.229 1.00 63.06 98 PRO A O 1
ATOM 809 N N . GLU A 1 99 ? -5.979 -7.254 -4.009 1.00 64.50 99 GLU A N 1
ATOM 810 C CA . GLU A 1 99 ? -6.997 -8.239 -3.733 1.00 64.50 99 GLU A CA 1
ATOM 811 C C . GLU A 1 99 ? -8.144 -7.550 -3.004 1.00 64.50 99 GLU A C 1
ATOM 813 O O . GLU A 1 99 ? -7.941 -6.890 -1.983 1.00 64.50 99 GLU A O 1
ATOM 818 N N . MET A 1 100 ? -9.365 -7.694 -3.527 1.00 57.19 100 MET A N 1
ATOM 819 C CA . MET A 1 100 ? -10.564 -7.298 -2.798 1.00 57.19 100 MET A CA 1
ATOM 820 C C . MET A 1 100 ? -11.089 -8.513 -2.039 1.00 57.19 100 MET A C 1
ATOM 822 O O . MET A 1 100 ? -11.564 -9.500 -2.616 1.00 57.19 100 MET A O 1
ATOM 826 N N . TYR A 1 101 ? -11.019 -8.423 -0.722 1.00 60.03 101 TYR A N 1
ATOM 827 C CA . TYR A 1 101 ? -11.615 -9.354 0.214 1.00 60.03 101 TYR A CA 1
ATOM 828 C C . TYR A 1 101 ? -12.996 -8.831 0.606 1.00 60.03 101 TYR A C 1
ATOM 830 O O . TYR A 1 101 ? -13.123 -7.917 1.415 1.00 60.03 101 TYR A O 1
ATOM 838 N N . ARG A 1 102 ? -14.056 -9.438 0.071 1.00 52.44 102 ARG A N 1
ATOM 839 C CA . ARG A 1 102 ? -15.393 -9.329 0.664 1.00 52.44 102 ARG A CA 1
ATOM 840 C C . ARG A 1 102 ? -15.507 -10.406 1.733 1.00 52.44 102 ARG A C 1
ATOM 842 O O . ARG A 1 102 ? -15.106 -11.543 1.469 1.00 52.44 102 ARG A O 1
ATOM 849 N N . PHE A 1 103 ? -16.047 -10.110 2.915 1.00 51.00 103 PHE A N 1
ATOM 850 C CA . PHE A 1 103 ? -16.250 -11.144 3.938 1.00 51.00 103 PHE A CA 1
ATOM 851 C C . PHE A 1 103 ? -17.023 -12.346 3.341 1.00 51.00 103 PHE A C 1
ATOM 853 O O . PHE A 1 103 ? -18.204 -12.260 3.013 1.00 51.00 103 PHE A O 1
ATOM 860 N N . GLY A 1 104 ? -16.325 -13.471 3.125 1.00 42.75 104 GLY A N 1
ATOM 861 C CA . GLY A 1 104 ? -16.867 -14.700 2.527 1.00 42.75 104 GLY A CA 1
ATOM 862 C C . GLY A 1 104 ? -16.728 -14.881 1.002 1.00 42.75 104 GLY A C 1
ATOM 863 O O . GLY A 1 104 ? -17.1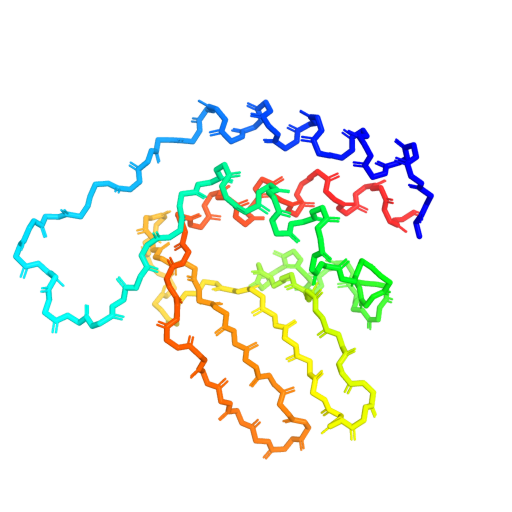22 -15.943 0.513 1.00 42.75 104 GLY A O 1
ATOM 864 N N . LYS A 1 105 ? -16.175 -13.922 0.238 1.00 44.16 105 LYS A N 1
ATOM 865 C CA . LYS A 1 105 ? -15.877 -14.062 -1.208 1.00 44.16 105 LYS A CA 1
ATOM 866 C C . LYS A 1 105 ? -14.629 -13.265 -1.616 1.00 44.16 105 LYS A C 1
ATOM 868 O O . LYS A 1 105 ? -14.557 -12.063 -1.392 1.00 44.16 105 LYS A O 1
ATOM 873 N N . HIS A 1 106 ? -13.681 -13.925 -2.279 1.00 47.75 106 HIS A N 1
ATOM 874 C CA . HIS A 1 106 ? -12.488 -13.281 -2.836 1.00 47.75 106 HIS A CA 1
ATOM 875 C C . HIS A 1 106 ? -12.757 -12.823 -4.270 1.00 47.75 106 HIS A C 1
ATOM 877 O O . HIS A 1 106 ? -13.218 -13.614 -5.098 1.00 47.75 106 HIS A O 1
ATOM 883 N N . THR A 1 107 ? -12.447 -11.567 -4.570 1.00 47.72 107 THR A N 1
ATOM 884 C CA . THR A 1 107 ? -12.411 -11.045 -5.940 1.00 47.72 107 THR A CA 1
ATOM 885 C C . THR A 1 107 ? -11.081 -10.344 -6.149 1.00 47.72 107 THR A C 1
ATOM 887 O O . THR A 1 107 ? -10.847 -9.255 -5.635 1.00 47.72 107 THR A O 1
ATOM 890 N N . THR A 1 108 ? -10.195 -10.977 -6.908 1.00 46.84 108 THR A N 1
ATOM 891 C CA . THR A 1 108 ? -8.970 -10.356 -7.407 1.00 46.84 108 THR A CA 1
ATOM 892 C C . THR A 1 108 ? -9.339 -9.327 -8.468 1.00 46.84 108 THR A C 1
ATOM 894 O O . THR A 1 108 ? -9.990 -9.647 -9.466 1.00 46.84 108 THR A O 1
ATOM 897 N N . THR A 1 109 ? -8.952 -8.073 -8.260 1.00 44.81 109 THR A N 1
ATOM 898 C CA . THR A 1 109 ? -8.966 -7.072 -9.324 1.00 44.81 109 THR A CA 1
ATOM 899 C C . THR A 1 109 ? -7.651 -7.200 -10.092 1.00 44.81 109 THR A C 1
ATOM 901 O O . THR A 1 109 ? -6.573 -7.186 -9.511 1.00 44.81 109 THR A O 1
ATOM 904 N N . ASN A 1 110 ? -7.726 -7.380 -11.414 1.00 39.06 110 ASN A N 1
ATOM 905 C CA . ASN A 1 110 ? -6.563 -7.659 -12.272 1.00 39.06 110 ASN A CA 1
ATOM 906 C C . ASN A 1 110 ? -5.707 -6.404 -12.538 1.00 39.06 110 ASN A C 1
ATOM 908 O O . ASN A 1 110 ? -5.489 -6.028 -13.692 1.00 39.06 110 ASN A O 1
ATOM 912 N N . PHE A 1 111 ? -5.224 -5.736 -11.494 1.00 45.19 111 PHE A N 1
ATOM 913 C CA . PHE A 1 111 ? -4.217 -4.684 -11.628 1.00 45.19 111 PHE A CA 1
ATOM 914 C C . PHE A 1 111 ? -2.887 -5.189 -11.078 1.00 45.19 111 PHE A C 1
ATOM 916 O O . PHE A 1 111 ? -2.853 -5.971 -10.136 1.00 45.19 111 PHE A O 1
ATOM 923 N N . TYR A 1 112 ? -1.790 -4.816 -11.730 1.00 53.47 112 TYR A N 1
ATOM 924 C CA . TYR A 1 112 ? -0.467 -5.337 -11.411 1.00 53.47 112 TYR A CA 1
ATOM 925 C C . TYR A 1 112 ? 0.370 -4.160 -10.960 1.00 53.47 112 TYR A C 1
ATOM 927 O O . TYR A 1 112 ? 0.672 -3.234 -11.718 1.00 53.47 112 TYR A O 1
ATOM 935 N N . PHE A 1 113 ? 0.694 -4.184 -9.683 1.00 61.44 113 PHE A N 1
ATOM 936 C CA . PHE A 1 113 ? 1.574 -3.230 -9.065 1.00 61.44 113 PHE A CA 1
ATOM 937 C C . PHE A 1 113 ? 2.994 -3.779 -9.110 1.00 61.44 113 PHE A C 1
ATOM 939 O O . PHE A 1 113 ? 3.252 -4.946 -9.388 1.00 61.44 113 PHE A O 1
ATOM 946 N N . THR A 1 114 ? 3.901 -2.854 -8.904 1.00 62.06 114 THR A N 1
ATOM 947 C CA . THR A 1 114 ? 5.357 -2.919 -8.848 1.00 62.06 114 THR A CA 1
ATOM 948 C C . THR A 1 114 ? 5.963 -4.146 -8.138 1.00 62.06 114 THR A C 1
ATOM 950 O O . THR A 1 114 ? 5.256 -4.994 -7.612 1.00 62.06 114 THR A O 1
ATOM 953 N N . ALA A 1 115 ? 7.294 -4.235 -8.065 1.00 69.25 115 ALA A N 1
ATOM 954 C CA . ALA A 1 115 ? 7.972 -5.326 -7.357 1.00 69.25 115 ALA A CA 1
ATOM 955 C C . ALA A 1 115 ? 7.578 -5.400 -5.874 1.00 69.25 115 ALA A C 1
ATOM 957 O O . ALA A 1 115 ? 7.350 -4.363 -5.248 1.00 69.25 115 ALA A O 1
ATOM 958 N N . THR A 1 116 ? 7.615 -6.601 -5.290 1.00 77.69 116 THR A N 1
ATOM 959 C CA . THR A 1 116 ? 7.470 -6.859 -3.843 1.00 77.69 116 THR A CA 1
ATOM 960 C C . THR A 1 116 ? 8.279 -5.895 -2.963 1.00 77.69 116 THR A C 1
ATOM 962 O O . THR A 1 116 ? 7.805 -5.476 -1.910 1.00 77.69 116 THR A O 1
ATOM 965 N N . SER A 1 117 ? 9.453 -5.448 -3.419 1.00 78.88 117 SER A N 1
ATOM 966 C CA . SER A 1 117 ? 10.283 -4.454 -2.720 1.00 78.88 117 SER A CA 1
ATOM 967 C C . SER A 1 117 ? 9.594 -3.102 -2.477 1.00 78.88 117 SER A C 1
ATOM 969 O O . SER A 1 117 ? 9.953 -2.380 -1.545 1.00 78.88 117 SER A O 1
ATOM 971 N N . VAL A 1 118 ? 8.576 -2.749 -3.268 1.00 81.38 118 VAL A N 1
ATOM 972 C CA . VAL A 1 118 ? 7.729 -1.572 -3.028 1.00 81.38 118 VAL A CA 1
ATOM 973 C C . VAL A 1 118 ? 6.807 -1.795 -1.834 1.00 81.38 118 VAL A C 1
ATOM 975 O O . VAL A 1 118 ? 6.711 -0.904 -0.993 1.00 81.38 118 VAL A O 1
ATOM 978 N N . LEU A 1 119 ? 6.184 -2.974 -1.707 1.00 83.12 119 LEU A N 1
ATOM 979 C CA . LEU A 1 119 ? 5.391 -3.333 -0.523 1.00 83.12 119 LEU A CA 1
ATOM 980 C C . LEU A 1 119 ? 6.254 -3.321 0.736 1.00 83.12 119 LEU A C 1
ATOM 982 O O . LEU A 1 119 ? 5.851 -2.749 1.744 1.00 83.12 119 LEU A O 1
ATOM 986 N N . GLU A 1 120 ? 7.453 -3.899 0.671 1.00 85.31 120 GLU A N 1
ATOM 987 C CA . GLU A 1 120 ? 8.407 -3.886 1.785 1.00 85.31 120 GLU A CA 1
ATOM 988 C C . GLU A 1 120 ? 8.754 -2.449 2.195 1.00 85.31 120 GLU A C 1
ATOM 990 O O . GLU A 1 120 ? 8.645 -2.086 3.366 1.00 85.31 120 GLU A O 1
ATOM 995 N N . ALA A 1 121 ? 9.078 -1.589 1.224 1.00 88.12 121 ALA A N 1
ATOM 996 C CA . ALA A 1 121 ? 9.351 -0.180 1.485 1.00 88.12 121 ALA A CA 1
ATOM 997 C C . ALA A 1 121 ? 8.138 0.565 2.067 1.00 88.12 121 ALA A C 1
ATOM 999 O O . ALA A 1 121 ? 8.314 1.443 2.914 1.00 88.12 121 ALA A O 1
ATOM 100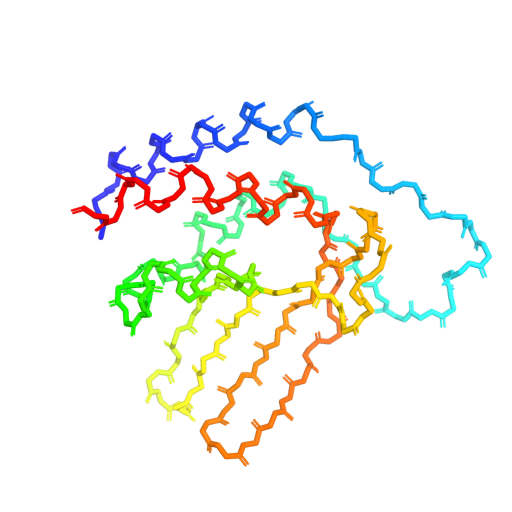0 N N . MET A 1 122 ? 6.923 0.228 1.629 1.00 87.44 122 MET A N 1
ATOM 1001 C CA . MET A 1 122 ? 5.689 0.779 2.181 1.00 87.44 122 MET A CA 1
ATOM 1002 C C . MET A 1 122 ? 5.490 0.362 3.637 1.00 87.44 122 MET A C 1
ATOM 1004 O O . MET A 1 122 ? 5.300 1.228 4.488 1.00 87.44 122 MET A O 1
ATOM 1008 N N . ILE A 1 123 ? 5.599 -0.932 3.934 1.00 89.00 123 ILE A N 1
ATOM 1009 C CA . ILE A 1 123 ? 5.478 -1.495 5.286 1.00 89.00 123 ILE A CA 1
ATOM 1010 C C . ILE A 1 123 ? 6.492 -0.841 6.232 1.00 89.00 123 ILE A C 1
ATOM 1012 O O . ILE A 1 123 ? 6.103 -0.351 7.293 1.00 89.00 123 ILE A O 1
ATOM 1016 N N . ASP A 1 124 ? 7.760 -0.757 5.822 1.00 89.25 124 ASP A N 1
ATOM 1017 C CA . ASP A 1 124 ? 8.849 -0.162 6.606 1.00 89.25 124 ASP A CA 1
ATOM 1018 C C . ASP A 1 124 ? 8.603 1.304 6.978 1.00 89.25 124 ASP A C 1
ATOM 1020 O O . ASP A 1 124 ? 9.009 1.759 8.047 1.00 89.25 124 ASP A O 1
ATOM 1024 N N . VAL A 1 125 ? 8.001 2.075 6.070 1.00 90.44 125 VAL A N 1
ATOM 1025 C CA . VAL A 1 125 ? 7.797 3.515 6.265 1.00 90.44 125 VAL A CA 1
ATOM 1026 C C . VAL A 1 125 ? 6.492 3.805 6.994 1.00 90.44 125 VAL A C 1
ATOM 1028 O O . VAL A 1 125 ? 6.453 4.725 7.809 1.00 90.44 125 VAL A O 1
ATOM 1031 N N . ILE A 1 126 ? 5.432 3.061 6.683 1.00 88.25 126 ILE A N 1
ATOM 1032 C CA . ILE A 1 126 ? 4.080 3.347 7.157 1.00 88.25 126 ILE A CA 1
ATOM 1033 C C . ILE A 1 126 ? 3.868 2.803 8.573 1.00 88.25 126 ILE A C 1
ATOM 1035 O O . ILE A 1 126 ? 3.370 3.535 9.422 1.00 88.25 126 ILE A O 1
ATOM 1039 N N . LEU A 1 127 ? 4.265 1.558 8.866 1.00 86.81 127 LEU A N 1
ATOM 1040 C CA . LEU A 1 127 ? 3.973 0.932 10.165 1.00 86.81 127 LEU A CA 1
ATOM 1041 C C . LEU A 1 127 ? 4.502 1.708 11.385 1.00 86.81 127 LEU A C 1
ATOM 1043 O O . LEU A 1 127 ? 3.722 1.899 12.319 1.00 86.81 127 LEU A O 1
ATOM 1047 N N . PRO A 1 128 ? 5.750 2.224 11.395 1.00 86.94 128 PRO A N 1
ATOM 1048 C CA . PRO A 1 128 ? 6.256 3.009 12.527 1.00 86.94 128 PRO A CA 1
ATOM 1049 C C . PRO A 1 128 ? 5.496 4.321 12.760 1.00 86.94 128 PRO A C 1
ATOM 1051 O O . PRO A 1 128 ? 5.683 4.978 13.778 1.00 86.94 128 PRO A O 1
ATOM 1054 N N . GLU A 1 129 ? 4.692 4.745 11.785 1.00 82.38 129 GLU A N 1
ATOM 1055 C CA . GLU A 1 129 ? 3.894 5.965 11.819 1.00 82.38 129 GLU A CA 1
ATOM 1056 C C . GLU A 1 129 ? 2.415 5.664 12.129 1.00 82.38 129 GLU A C 1
ATOM 1058 O O . GLU A 1 129 ? 1.580 6.563 12.047 1.00 82.38 129 GLU A O 1
ATOM 1063 N N . ILE A 1 130 ? 2.041 4.432 12.471 1.00 73.12 130 ILE A N 1
ATOM 1064 C CA . ILE A 1 130 ? 0.667 4.088 12.886 1.00 73.12 130 ILE A CA 1
ATOM 1065 C C . ILE A 1 130 ? 0.645 3.477 14.294 1.00 73.12 130 ILE A C 1
ATOM 1067 O O . ILE A 1 130 ? -0.366 3.618 14.981 1.00 73.12 130 ILE A O 1
ATOM 1071 N N . GLU A 1 131 ? 1.754 2.876 14.741 1.00 62.34 131 GLU A N 1
ATOM 1072 C CA . GLU A 1 131 ? 2.029 2.642 16.172 1.00 62.34 131 GLU A CA 1
ATOM 1073 C C . GLU A 1 131 ? 2.098 3.958 16.974 1.00 62.34 131 GLU A C 1
ATOM 1075 O O . GLU A 1 131 ? 1.681 3.929 18.155 1.00 62.34 131 GLU A O 1
#

Sequence (131 aa):
MDDEKLARILAKLRVRFASIMPMELERGQIESNHHFVPPEHIIRMLESDFDFSVMSMFPVRFIQQNLVIPIIFDEEEDTLSVLMPSHSYHNVNEPIQPEMYRFGKHTTTNFYFTATSVLEAMIDVILPEIE